Protein AF-A0A9X4BJL2-F1 (afdb_monomer_lite)

Radius of gyration: 13.44 Å; chains: 1; bounding box: 28×29×33 Å

pLDDT: mean 91.41, std 6.0, range [59.25, 96.88]

Organism: NCBI:txid2983605

Secondary structure (DSSP, 8-state):
--S----SSS-HHHHHHHHHHHHHHHHHHHHHTT-------EEEE-SSEEEEEEE-TTSTT-EEEEEEETTT--HHHHHHHHHHHHHH---

Sequence (91 aa):
MTLGRIGSGLDLDLAAAGNTEVVRAKMKTMKSLGLADSIEDILITLGKQYHIIRPIAAKPGLFLYLVLDKAKSNLALARRNCQDAEASLVV

Foldseek 3Di:
DDPDDDDDDDPVVVVVVVVLVVLVVVVVVCVVVVPPDDDQWDWDDDPFWIWIWGAQPVDPSDIDIDIGGPVPDDPVVVSVVRVVVSVPDPD

Structure (mmCIF, N/CA/C/O backbone):
data_AF-A0A9X4BJL2-F1
#
_entry.id   AF-A0A9X4BJL2-F1
#
loop_
_atom_site.group_PDB
_atom_site.id
_atom_site.type_symbol
_atom_site.label_atom_id
_atom_site.label_alt_id
_atom_site.label_comp_id
_atom_site.label_asym_id
_atom_site.label_entity_id
_atom_site.label_seq_id
_atom_site.pdbx_PDB_ins_code
_atom_site.Cartn_x
_atom_site.Cartn_y
_atom_site.Cartn_z
_atom_site.occupancy
_atom_site.B_iso_or_equiv
_atom_site.auth_seq_id
_atom_site.auth_comp_id
_atom_site.auth_asym_id
_atom_site.auth_atom_id
_atom_site.pdbx_PDB_model_num
ATOM 1 N N . MET A 1 1 ? 0.387 -9.308 10.624 1.00 77.56 1 MET A N 1
ATOM 2 C CA . MET A 1 1 ? 0.814 -10.625 10.106 1.00 77.56 1 MET A CA 1
ATOM 3 C C . MET A 1 1 ? 0.438 -10.682 8.639 1.00 77.56 1 MET A C 1
ATOM 5 O O . MET A 1 1 ? -0.670 -10.271 8.316 1.00 77.56 1 MET A O 1
ATOM 9 N N . THR A 1 2 ? 1.348 -11.120 7.772 1.00 86.62 2 THR A N 1
ATOM 10 C CA . THR A 1 2 ? 1.099 -11.250 6.329 1.00 86.62 2 THR A CA 1
ATOM 11 C C . THR A 1 2 ? 0.124 -12.398 6.067 1.00 86.62 2 THR A C 1
ATOM 13 O O . THR A 1 2 ? 0.329 -13.494 6.580 1.00 86.62 2 THR A O 1
ATOM 16 N N . LEU A 1 3 ? -0.936 -12.151 5.290 1.00 86.00 3 LEU A N 1
ATOM 17 C CA . LEU A 1 3 ? -1.944 -13.169 4.936 1.00 86.00 3 LEU A CA 1
ATOM 18 C C . LEU A 1 3 ? -1.737 -13.766 3.535 1.00 86.00 3 LEU A C 1
ATOM 20 O O . LEU A 1 3 ? -2.267 -14.824 3.222 1.00 86.00 3 LEU A O 1
ATOM 24 N N . GLY A 1 4 ? -0.949 -13.096 2.699 1.00 87.75 4 GLY A N 1
ATOM 25 C CA . GLY A 1 4 ? -0.588 -13.529 1.357 1.00 87.75 4 GLY A CA 1
ATOM 26 C C . GLY A 1 4 ? 0.457 -12.581 0.782 1.00 87.75 4 GLY A C 1
ATOM 27 O O . GLY A 1 4 ? 0.512 -11.411 1.164 1.00 87.75 4 GLY A O 1
ATOM 28 N N . ARG A 1 5 ? 1.316 -13.086 -0.104 1.00 88.88 5 ARG A N 1
ATOM 29 C CA . ARG A 1 5 ? 2.357 -12.285 -0.755 1.00 88.88 5 ARG A CA 1
ATOM 30 C C . ARG A 1 5 ? 2.645 -12.805 -2.155 1.00 88.88 5 ARG A C 1
ATOM 32 O O . ARG A 1 5 ? 2.635 -14.011 -2.386 1.00 88.88 5 ARG A O 1
ATOM 39 N N . ILE A 1 6 ? 2.941 -11.889 -3.065 1.00 88.19 6 ILE A N 1
ATOM 40 C CA . ILE A 1 6 ? 3.396 -12.186 -4.420 1.00 88.19 6 ILE A CA 1
ATOM 41 C C . ILE A 1 6 ? 4.426 -11.133 -4.834 1.00 88.19 6 ILE A C 1
ATOM 43 O O . ILE A 1 6 ? 4.301 -9.964 -4.471 1.00 88.19 6 ILE A O 1
ATOM 47 N N . GLY A 1 7 ? 5.448 -11.554 -5.576 1.00 85.94 7 GLY A N 1
ATOM 48 C CA . GLY A 1 7 ? 6.549 -10.697 -6.014 1.00 85.94 7 GLY A CA 1
ATOM 49 C C . GLY A 1 7 ? 7.886 -11.040 -5.356 1.00 85.94 7 GLY A C 1
ATOM 50 O O . GLY A 1 7 ? 7.993 -11.947 -4.534 1.00 85.94 7 GLY A O 1
ATOM 51 N N . SER A 1 8 ? 8.925 -10.316 -5.764 1.00 78.81 8 SER A N 1
ATOM 52 C CA . SER A 1 8 ? 10.316 -10.536 -5.360 1.00 78.81 8 SER A CA 1
ATOM 53 C C . SER A 1 8 ? 11.052 -9.207 -5.184 1.00 78.81 8 SER A C 1
ATOM 55 O O . SER A 1 8 ? 10.634 -8.193 -5.739 1.00 78.81 8 SER A O 1
ATOM 57 N N . GLY A 1 9 ? 12.189 -9.217 -4.482 1.00 78.75 9 GLY A N 1
ATOM 58 C CA . GLY A 1 9 ? 13.090 -8.058 -4.375 1.00 78.75 9 GLY A CA 1
ATOM 59 C C . GLY A 1 9 ? 12.934 -7.212 -3.108 1.00 78.75 9 GLY A C 1
ATOM 60 O O . GLY A 1 9 ? 13.701 -6.272 -2.918 1.00 78.75 9 GLY A O 1
ATOM 61 N N . LEU A 1 10 ? 11.993 -7.556 -2.226 1.00 83.31 10 LEU A N 1
ATOM 62 C CA . LEU A 1 10 ? 11.870 -6.989 -0.885 1.00 83.31 10 LEU A CA 1
ATOM 63 C C . LEU A 1 10 ? 11.475 -8.091 0.105 1.00 83.31 10 LEU A C 1
ATOM 65 O O . LEU A 1 10 ? 10.768 -9.028 -0.270 1.00 83.31 10 LEU A O 1
ATOM 69 N N . ASP A 1 11 ? 11.879 -7.954 1.366 1.00 88.88 11 ASP A N 1
ATOM 70 C CA . ASP A 1 11 ? 11.292 -8.745 2.447 1.00 88.88 11 ASP A CA 1
ATOM 71 C C . ASP A 1 11 ? 9.892 -8.194 2.751 1.00 88.88 11 ASP A C 1
ATOM 73 O O . ASP A 1 11 ? 9.722 -7.184 3.440 1.00 88.88 11 ASP A O 1
ATOM 77 N N . LEU A 1 12 ? 8.885 -8.836 2.158 1.00 87.81 12 LEU A N 1
ATOM 78 C CA . LEU A 1 12 ? 7.491 -8.418 2.272 1.00 87.81 12 LEU A CA 1
ATOM 79 C C . LEU A 1 12 ? 6.929 -8.622 3.681 1.00 87.81 12 LEU A C 1
ATOM 81 O O . LEU A 1 12 ? 6.012 -7.898 4.057 1.00 87.81 12 LEU A O 1
ATOM 85 N N . ASP A 1 13 ? 7.480 -9.544 4.471 1.00 88.12 13 ASP A N 1
ATOM 86 C CA . ASP A 1 13 ? 7.010 -9.792 5.835 1.00 88.12 13 ASP A CA 1
ATOM 87 C C . ASP A 1 13 ? 7.513 -8.704 6.783 1.00 88.12 13 ASP A C 1
ATOM 89 O O . ASP A 1 13 ? 6.732 -8.129 7.549 1.00 88.12 13 ASP A O 1
ATOM 93 N N . LEU A 1 14 ? 8.791 -8.337 6.654 1.00 90.62 14 LEU A N 1
ATOM 94 C CA . LEU A 1 14 ? 9.351 -7.192 7.364 1.00 90.62 14 LEU A CA 1
ATOM 95 C C . LEU A 1 14 ? 8.650 -5.888 6.960 1.00 90.62 14 LEU A C 1
ATOM 97 O O . LEU A 1 14 ? 8.274 -5.086 7.819 1.00 90.62 14 LEU A O 1
ATOM 101 N N . ALA A 1 15 ? 8.426 -5.683 5.660 1.00 90.94 15 ALA A N 1
ATOM 102 C CA . ALA A 1 15 ? 7.736 -4.497 5.167 1.00 90.94 15 ALA A CA 1
ATOM 103 C C . ALA A 1 15 ? 6.277 -4.435 5.646 1.00 90.94 15 ALA A C 1
ATOM 105 O O . ALA A 1 15 ? 5.817 -3.373 6.067 1.00 90.94 15 ALA A O 1
ATOM 106 N N . ALA A 1 16 ? 5.550 -5.557 5.655 1.00 88.81 16 ALA A N 1
ATOM 107 C CA . ALA A 1 16 ? 4.187 -5.614 6.180 1.00 88.81 16 ALA A CA 1
ATOM 108 C C . ALA A 1 16 ? 4.136 -5.275 7.679 1.00 88.81 16 ALA A C 1
ATOM 110 O O . ALA A 1 16 ? 3.245 -4.539 8.115 1.00 88.81 16 ALA A O 1
ATOM 111 N N . ALA A 1 17 ? 5.101 -5.759 8.468 1.00 91.75 17 ALA A N 1
ATOM 112 C CA . ALA A 1 17 ? 5.209 -5.418 9.884 1.00 91.75 17 ALA A CA 1
ATOM 113 C C . ALA A 1 17 ? 5.454 -3.913 10.090 1.00 91.75 17 ALA A C 1
ATOM 115 O O . ALA A 1 17 ? 4.714 -3.273 10.835 1.00 91.75 17 ALA A O 1
ATOM 116 N N . GLY A 1 18 ? 6.417 -3.326 9.372 1.00 93.38 18 GLY A N 1
ATOM 117 C CA . GLY A 1 18 ? 6.701 -1.889 9.452 1.00 93.38 18 GLY A CA 1
ATOM 118 C C . GLY A 1 18 ? 5.510 -1.021 9.032 1.00 93.38 18 GLY A C 1
ATOM 119 O O . GLY A 1 18 ? 5.135 -0.081 9.733 1.00 93.38 18 GLY A O 1
ATOM 120 N N . ASN A 1 19 ? 4.845 -1.376 7.932 1.00 94.44 19 ASN A N 1
ATOM 121 C CA . ASN A 1 19 ? 3.684 -0.633 7.438 1.00 94.44 19 ASN A CA 1
ATOM 122 C C . ASN A 1 19 ? 2.449 -0.774 8.338 1.00 94.44 19 ASN A C 1
ATOM 124 O O . ASN A 1 19 ? 1.633 0.146 8.394 1.00 94.44 19 ASN A O 1
ATOM 128 N N . THR A 1 20 ? 2.332 -1.865 9.103 1.00 93.75 20 THR A N 1
ATOM 129 C CA . THR A 1 20 ? 1.283 -1.996 10.129 1.00 93.75 20 THR A CA 1
ATOM 130 C C . THR A 1 20 ? 1.383 -0.866 11.155 1.00 93.75 20 THR A C 1
ATOM 132 O O . THR A 1 20 ? 0.366 -0.282 11.534 1.00 93.75 20 THR A O 1
ATOM 135 N N . GLU A 1 21 ? 2.599 -0.502 11.564 1.00 94.88 21 GLU A N 1
ATOM 136 C CA . GLU A 1 21 ? 2.820 0.590 12.514 1.00 94.88 21 GLU A CA 1
ATOM 137 C C . GLU A 1 21 ? 2.547 1.965 11.893 1.00 94.88 21 GLU A C 1
ATOM 139 O O . GLU A 1 21 ? 1.957 2.822 12.551 1.00 94.88 21 GLU A O 1
ATOM 144 N N . VAL A 1 22 ? 2.856 2.159 10.606 1.00 94.50 22 VAL A N 1
ATOM 145 C CA . VAL A 1 22 ? 2.503 3.389 9.870 1.00 94.50 22 VAL A CA 1
ATOM 146 C C . VAL A 1 22 ? 0.987 3.602 9.847 1.00 94.50 22 VAL A C 1
ATOM 148 O O . VAL A 1 22 ? 0.502 4.681 10.202 1.00 94.50 22 VAL A O 1
ATOM 151 N N . VAL A 1 23 ? 0.224 2.565 9.482 1.00 94.44 23 VAL A N 1
ATOM 152 C CA . VAL A 1 23 ? -1.246 2.623 9.448 1.00 94.44 23 VAL A CA 1
ATOM 153 C C . VAL A 1 23 ? -1.802 2.888 10.848 1.00 94.44 23 VAL A C 1
ATOM 155 O O . VAL A 1 23 ? -2.624 3.788 11.026 1.00 94.44 23 VAL A O 1
ATOM 158 N N . ARG A 1 24 ? -1.325 2.160 11.866 1.00 93.75 24 ARG A N 1
ATOM 159 C CA . ARG A 1 24 ? -1.759 2.340 13.262 1.00 93.75 24 ARG A CA 1
ATOM 160 C C . ARG A 1 24 ? -1.494 3.748 13.777 1.00 93.75 24 ARG A C 1
ATOM 162 O O . ARG A 1 24 ? -2.386 4.349 14.379 1.00 93.75 24 ARG A O 1
ATOM 169 N N . ALA A 1 25 ? -0.299 4.278 13.533 1.00 95.62 25 ALA A N 1
ATOM 170 C CA . ALA A 1 25 ? 0.066 5.627 13.941 1.00 95.62 25 ALA A CA 1
ATOM 171 C C . ALA A 1 25 ? -0.864 6.661 13.295 1.00 95.62 25 ALA A C 1
ATOM 173 O O . ALA A 1 25 ? -1.432 7.493 14.004 1.00 95.62 25 ALA A O 1
ATOM 174 N N . LYS A 1 26 ? -1.111 6.559 11.981 1.00 95.19 26 LYS A N 1
ATOM 175 C CA . LYS A 1 26 ? -2.016 7.476 11.276 1.00 95.19 26 LYS A CA 1
ATOM 176 C C . LYS A 1 26 ? -3.447 7.398 11.809 1.00 95.19 26 LYS A C 1
ATOM 178 O O . LYS A 1 26 ? -4.039 8.445 12.068 1.00 95.19 26 LYS A O 1
ATOM 183 N N . MET A 1 27 ? -3.977 6.195 12.036 1.00 93.38 27 MET A N 1
ATOM 184 C CA . MET A 1 27 ? -5.312 6.001 12.617 1.00 93.38 27 MET A CA 1
ATOM 185 C C . MET A 1 27 ? -5.421 6.624 14.015 1.00 93.38 27 MET A C 1
ATOM 187 O O . MET A 1 27 ? -6.400 7.306 14.322 1.00 93.38 27 MET A O 1
ATOM 191 N N . LYS A 1 28 ? -4.394 6.452 14.858 1.00 94.88 28 LYS A N 1
ATOM 192 C CA . LYS A 1 28 ? -4.331 7.089 16.180 1.00 94.88 28 LYS A CA 1
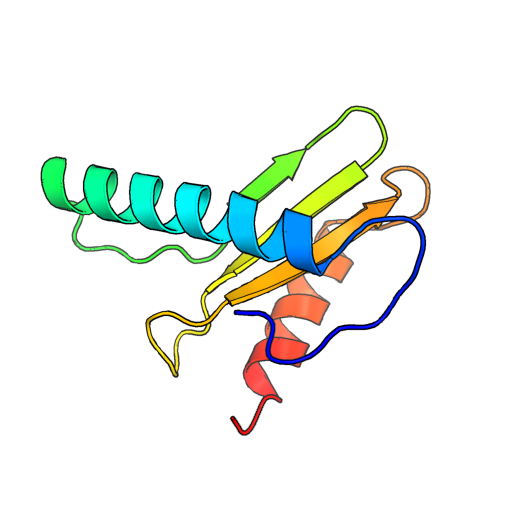ATOM 193 C C . LYS A 1 28 ? -4.342 8.613 16.063 1.00 94.88 28 LYS A C 1
ATOM 195 O O . LYS A 1 28 ? -5.114 9.260 16.763 1.00 94.88 28 LYS A O 1
ATOM 200 N N . THR A 1 29 ? -3.546 9.182 15.157 1.00 96.19 29 THR A N 1
ATOM 201 C CA .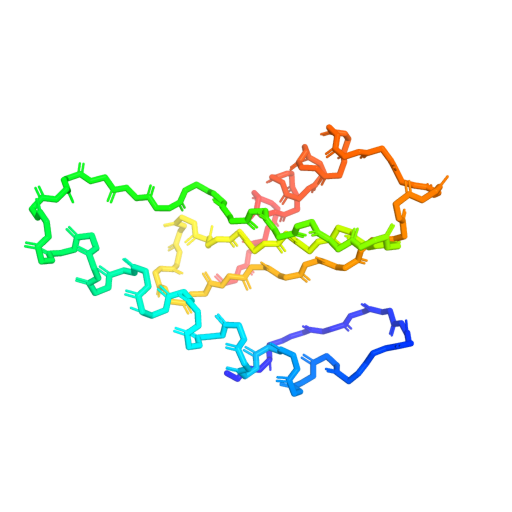 THR A 1 29 ? -3.526 10.629 14.904 1.00 96.19 29 THR A CA 1
ATOM 202 C C . THR A 1 29 ? -4.878 11.140 14.411 1.00 96.19 29 THR A C 1
ATOM 204 O O . THR A 1 29 ? -5.337 12.166 14.899 1.00 96.19 29 THR A O 1
ATOM 207 N N . MET A 1 30 ? -5.552 10.428 13.500 1.00 95.69 30 MET A N 1
ATOM 208 C CA . MET A 1 30 ? -6.894 10.805 13.034 1.00 95.69 30 MET A CA 1
ATOM 209 C C . MET A 1 30 ? -7.899 10.851 14.185 1.00 95.69 30 MET A C 1
ATOM 211 O O . MET A 1 30 ? -8.636 11.827 14.311 1.00 95.69 30 MET A O 1
ATOM 215 N N . LYS A 1 31 ? -7.859 9.850 15.074 1.00 93.81 31 LYS A N 1
ATOM 216 C CA . LYS A 1 31 ? -8.687 9.823 16.284 1.00 93.81 31 LYS A CA 1
ATOM 217 C C . LYS A 1 31 ? -8.381 10.998 17.214 1.00 93.81 31 LYS A C 1
ATOM 219 O O . LYS A 1 31 ? -9.306 11.629 17.711 1.00 93.81 31 LYS A O 1
ATOM 224 N N . SER A 1 32 ? -7.105 11.311 17.437 1.00 96.38 32 SER A N 1
ATOM 225 C CA . SER A 1 32 ? -6.689 12.451 18.267 1.00 96.38 32 SER A CA 1
ATOM 226 C C . SER A 1 32 ? -7.097 13.804 17.681 1.00 96.38 32 SER A C 1
ATOM 228 O O . SER A 1 32 ? -7.373 14.725 18.438 1.00 96.38 32 SER A O 1
ATOM 230 N N . LEU A 1 33 ? -7.151 13.917 16.352 1.00 96.88 33 LEU A N 1
ATOM 231 C CA . LEU A 1 33 ? -7.609 15.115 15.645 1.00 96.88 33 LEU A CA 1
ATOM 232 C C . LEU A 1 33 ? -9.140 15.191 15.503 1.00 96.88 33 LEU A C 1
ATOM 234 O O . LEU A 1 33 ? -9.641 16.187 14.993 1.00 96.88 33 LEU A O 1
ATOM 238 N N . GLY A 1 34 ? -9.885 14.161 15.923 1.00 95.62 34 GLY A N 1
ATOM 239 C CA . GLY A 1 34 ? -11.346 14.120 15.800 1.00 95.62 34 GLY A CA 1
ATOM 240 C C . GLY A 1 34 ? -11.854 14.002 14.359 1.00 95.62 34 GLY A C 1
ATOM 241 O O . GLY A 1 34 ? -12.973 14.420 14.073 1.00 95.62 34 GLY A O 1
ATOM 242 N N . LEU A 1 35 ? -11.050 13.455 13.441 1.00 95.25 35 LEU A N 1
ATOM 243 C CA . LEU A 1 35 ? -11.449 13.286 12.043 1.00 95.25 35 LEU A CA 1
ATOM 244 C C . LEU A 1 35 ? -12.449 12.129 11.916 1.00 95.25 35 LEU A C 1
ATOM 246 O O . LEU A 1 35 ? -12.099 10.975 12.166 1.00 95.25 35 LEU A O 1
ATOM 250 N N . ALA A 1 36 ? -13.680 12.437 11.508 1.00 91.31 36 ALA A N 1
ATOM 251 C CA . ALA A 1 36 ? -14.731 11.461 11.214 1.00 91.31 36 ALA A CA 1
ATOM 252 C C . ALA A 1 36 ? -14.601 10.926 9.776 1.00 91.31 36 ALA A C 1
ATOM 254 O O . ALA A 1 36 ? -15.520 11.047 8.972 1.00 91.31 36 ALA A O 1
ATOM 255 N N . ASP A 1 37 ? -13.428 10.385 9.451 1.00 91.44 37 ASP A N 1
ATOM 256 C CA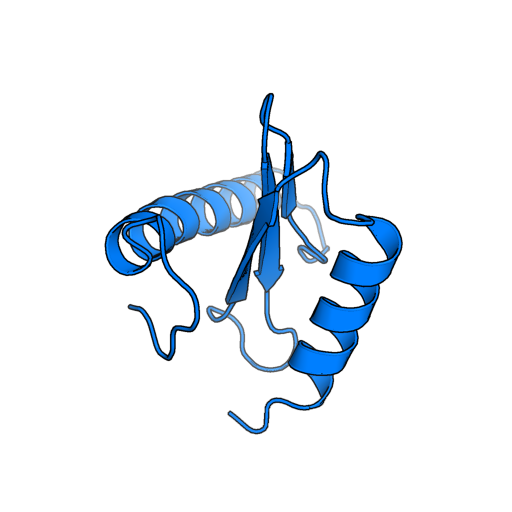 . ASP A 1 37 ? -13.090 9.907 8.110 1.00 91.44 37 ASP A CA 1
ATOM 257 C C . ASP A 1 37 ? -12.264 8.612 8.177 1.00 91.44 37 ASP A C 1
ATOM 259 O O . ASP A 1 37 ? -11.795 8.203 9.246 1.00 91.44 37 ASP A O 1
ATOM 263 N N . SER A 1 38 ? -12.075 7.961 7.033 1.00 90.75 38 SER A N 1
ATOM 264 C CA . SER A 1 38 ? -11.305 6.730 6.877 1.00 90.75 38 SER A CA 1
ATOM 265 C C . SER A 1 38 ? -10.120 6.924 5.934 1.00 90.75 38 SER A C 1
ATOM 267 O O . SER A 1 38 ? -10.081 7.831 5.110 1.00 90.75 38 SER A O 1
ATOM 269 N N . ILE A 1 39 ? -9.107 6.074 6.077 1.00 92.50 39 ILE A N 1
ATOM 270 C CA . ILE A 1 39 ? -7.962 6.082 5.168 1.00 92.50 39 ILE A CA 1
ATOM 271 C C . ILE A 1 39 ? -8.380 5.366 3.881 1.00 92.50 39 ILE A C 1
ATOM 273 O O . ILE A 1 39 ? -8.560 4.151 3.897 1.00 92.50 39 ILE A O 1
ATOM 277 N N . GLU A 1 40 ? -8.485 6.102 2.776 1.00 91.94 40 GLU A N 1
ATOM 278 C CA . GLU A 1 40 ? -8.737 5.510 1.456 1.00 91.94 40 GLU A CA 1
ATOM 279 C C . GLU A 1 40 ? -7.499 4.762 0.935 1.00 91.94 40 GLU A C 1
ATOM 281 O O . GLU A 1 40 ? -7.564 3.587 0.577 1.00 91.94 40 GLU A O 1
ATOM 286 N N . ASP A 1 41 ? -6.347 5.433 0.920 1.00 94.00 41 ASP A N 1
ATOM 287 C CA . ASP A 1 41 ? -5.032 4.824 0.762 1.00 94.00 41 ASP A CA 1
ATOM 288 C C . ASP A 1 41 ? -3.927 5.735 1.320 1.00 94.00 41 ASP A C 1
ATOM 290 O O . ASP A 1 41 ? -4.144 6.894 1.683 1.00 94.00 41 ASP A O 1
ATOM 294 N N . ILE A 1 42 ? -2.726 5.177 1.435 1.00 95.69 42 ILE A N 1
ATOM 295 C CA . ILE A 1 42 ? -1.497 5.889 1.769 1.00 95.69 42 ILE A CA 1
ATOM 296 C C . ILE A 1 42 ? -0.514 5.643 0.629 1.00 95.69 42 ILE A C 1
ATOM 298 O O . ILE A 1 42 ? -0.116 4.505 0.375 1.00 95.69 42 ILE A O 1
ATOM 302 N N . LEU A 1 43 ? -0.090 6.719 -0.031 1.00 96.31 43 LEU A N 1
ATOM 303 C CA . LEU A 1 43 ? 0.980 6.695 -1.022 1.00 96.31 43 LEU A CA 1
ATOM 304 C C . LEU A 1 43 ? 2.279 7.209 -0.399 1.00 96.31 43 LEU A C 1
ATOM 306 O O . LEU A 1 43 ? 2.379 8.376 -0.023 1.00 96.31 43 LEU A O 1
ATOM 310 N N . ILE A 1 44 ? 3.303 6.362 -0.372 1.00 95.88 44 ILE A N 1
ATOM 311 C CA 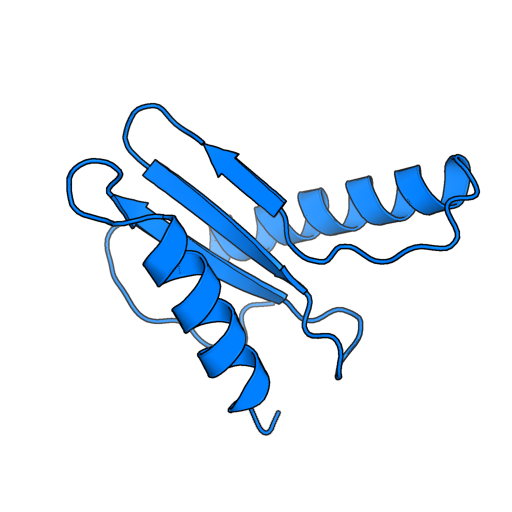. ILE A 1 44 ? 4.672 6.751 -0.036 1.00 95.88 44 ILE A CA 1
ATOM 312 C C . ILE A 1 44 ? 5.488 6.714 -1.328 1.00 95.88 44 ILE A C 1
ATOM 314 O O . ILE A 1 44 ? 5.603 5.687 -1.996 1.00 95.88 44 ILE A O 1
ATOM 318 N N . THR A 1 45 ? 6.045 7.861 -1.709 1.00 96.44 45 THR A N 1
ATOM 319 C CA . THR A 1 45 ? 6.877 7.979 -2.911 1.00 96.44 45 THR A CA 1
ATOM 320 C C . THR A 1 45 ? 8.342 8.042 -2.515 1.00 96.44 45 THR A C 1
ATOM 322 O O . THR A 1 45 ? 8.762 8.960 -1.817 1.00 96.44 45 THR A O 1
ATOM 325 N N . LEU A 1 46 ? 9.125 7.086 -3.002 1.00 95.44 46 LEU A N 1
ATOM 326 C CA . LEU A 1 46 ? 10.579 7.075 -2.895 1.00 95.44 46 LEU A CA 1
ATOM 327 C C . LEU A 1 46 ? 11.204 7.472 -4.239 1.00 95.44 46 LEU A C 1
ATOM 329 O O . LEU A 1 46 ? 10.521 7.605 -5.257 1.00 95.44 46 LEU A O 1
ATOM 333 N N . GLY A 1 47 ? 12.530 7.621 -4.267 1.00 96.44 47 GLY A N 1
ATOM 334 C CA . GLY A 1 47 ? 13.249 7.989 -5.492 1.00 96.44 47 GLY A CA 1
ATOM 335 C C . GLY A 1 47 ? 12.997 7.027 -6.661 1.00 96.44 47 GLY A C 1
ATOM 336 O O . GLY A 1 47 ? 12.798 7.470 -7.789 1.00 96.44 47 GLY A O 1
ATOM 337 N N . LYS A 1 48 ? 12.946 5.717 -6.384 1.00 95.69 48 LYS A N 1
ATOM 338 C CA . LYS A 1 48 ? 12.782 4.659 -7.400 1.00 95.69 48 LYS A CA 1
ATOM 339 C C . LYS A 1 48 ? 11.474 3.881 -7.294 1.00 95.69 48 LYS A C 1
ATOM 341 O O . LYS A 1 48 ? 11.199 3.053 -8.154 1.00 95.69 48 LYS A O 1
ATOM 346 N N . GLN A 1 49 ? 10.694 4.094 -6.238 1.00 95.44 49 GLN A N 1
ATOM 347 C CA . GLN A 1 49 ? 9.569 3.222 -5.918 1.00 95.44 49 GLN A CA 1
ATOM 348 C C . GLN A 1 49 ? 8.334 4.004 -5.496 1.00 95.44 49 GLN A C 1
ATOM 350 O O . GLN A 1 49 ? 8.437 5.008 -4.793 1.00 95.44 49 GLN A O 1
ATOM 355 N N . TYR A 1 50 ? 7.173 3.481 -5.868 1.00 96.25 50 TYR A N 1
ATOM 356 C CA . TYR A 1 50 ? 5.909 3.810 -5.230 1.00 96.25 50 TYR A CA 1
ATOM 357 C C . TYR A 1 50 ? 5.532 2.704 -4.259 1.00 96.25 50 TYR A C 1
ATOM 359 O O . TYR A 1 50 ? 5.668 1.522 -4.567 1.00 96.25 50 TYR A O 1
ATOM 367 N N . HIS A 1 51 ? 5.053 3.107 -3.094 1.00 95.69 51 HIS A N 1
ATOM 368 C CA . HIS A 1 51 ? 4.536 2.233 -2.055 1.00 95.69 51 HIS A CA 1
ATOM 369 C C . HIS A 1 51 ? 3.090 2.643 -1.809 1.00 95.69 51 HIS A C 1
ATOM 371 O O . HIS A 1 51 ? 2.828 3.802 -1.495 1.00 95.69 51 HIS A O 1
ATOM 377 N N . ILE A 1 52 ? 2.158 1.717 -1.993 1.00 95.69 52 ILE A N 1
ATOM 378 C CA . ILE A 1 52 ? 0.726 1.961 -1.818 1.00 95.69 52 ILE A CA 1
ATOM 379 C C . ILE A 1 52 ? 0.242 1.051 -0.701 1.00 95.69 52 ILE A C 1
ATOM 381 O O . ILE A 1 52 ? 0.420 -0.163 -0.778 1.00 95.69 52 ILE A O 1
ATOM 385 N N . ILE A 1 53 ? -0.375 1.636 0.318 1.00 95.56 53 ILE A N 1
ATOM 386 C CA . ILE A 1 53 ? -1.065 0.908 1.379 1.00 95.56 53 ILE A CA 1
ATOM 387 C C . ILE A 1 53 ? -2.551 1.222 1.261 1.00 95.56 53 ILE A C 1
ATOM 389 O O . ILE A 1 53 ? -2.936 2.383 1.368 1.00 95.56 53 ILE A O 1
ATOM 393 N N . ARG A 1 54 ? -3.384 0.203 1.057 1.00 94.31 54 ARG A N 1
ATOM 394 C CA . ARG A 1 54 ? -4.835 0.356 0.920 1.00 94.31 54 ARG A CA 1
ATOM 395 C C . ARG A 1 54 ? -5.560 -0.465 1.986 1.00 94.31 54 ARG A C 1
ATOM 397 O O . ARG A 1 54 ? -5.553 -1.691 1.886 1.00 94.31 54 ARG A O 1
ATOM 404 N N . PRO A 1 55 ? -6.149 0.162 3.014 1.00 93.25 55 PRO A N 1
ATOM 405 C CA . PRO A 1 55 ? -7.015 -0.536 3.960 1.00 93.25 55 PRO A CA 1
ATOM 406 C C . PRO A 1 55 ? -8.199 -1.194 3.249 1.00 93.25 55 PRO A C 1
ATOM 408 O O . PRO A 1 55 ? -8.736 -0.632 2.300 1.00 93.25 55 PRO A O 1
ATOM 411 N N . ILE A 1 56 ? -8.605 -2.376 3.709 1.00 91.88 56 ILE A N 1
ATOM 412 C CA . ILE A 1 56 ? -9.772 -3.077 3.164 1.00 91.88 56 ILE A CA 1
ATOM 413 C C . ILE A 1 56 ? -11.016 -2.555 3.879 1.00 91.88 56 ILE A C 1
ATOM 415 O O . ILE A 1 56 ? -11.163 -2.761 5.088 1.00 91.88 56 ILE A O 1
ATOM 419 N N . ALA A 1 57 ? -11.930 -1.917 3.146 1.00 85.69 57 ALA A N 1
ATOM 420 C CA . ALA A 1 57 ? -13.120 -1.308 3.744 1.00 85.69 57 ALA A CA 1
ATOM 421 C C . ALA A 1 57 ? -14.020 -2.351 4.431 1.00 85.69 57 ALA A C 1
ATOM 423 O O . ALA A 1 57 ? -14.562 -2.105 5.509 1.00 85.69 57 ALA A O 1
ATOM 424 N N . ALA A 1 58 ? -14.124 -3.548 3.845 1.00 86.38 58 ALA A N 1
ATOM 425 C CA . ALA A 1 58 ? -14.936 -4.644 4.373 1.00 86.38 58 ALA A CA 1
ATOM 426 C C . ALA A 1 58 ? -14.383 -5.272 5.667 1.00 86.38 58 ALA A C 1
ATOM 428 O O . ALA A 1 58 ? -15.140 -5.880 6.424 1.00 86.38 58 ALA A O 1
ATOM 429 N N . LYS A 1 59 ? -13.073 -5.157 5.933 1.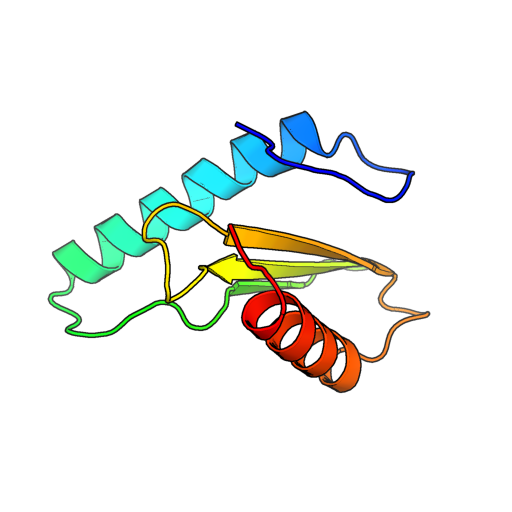00 86.19 59 LYS A N 1
ATOM 430 C CA . LYS A 1 59 ? -12.412 -5.785 7.088 1.00 86.19 59 LYS A CA 1
ATOM 431 C C . LYS A 1 59 ? -11.441 -4.823 7.770 1.00 86.19 59 LYS A C 1
ATOM 433 O O . LYS A 1 59 ? -10.247 -4.816 7.450 1.00 86.19 59 LYS A O 1
ATOM 438 N N . PRO A 1 60 ? -11.923 -4.056 8.766 1.00 83.62 60 PRO A N 1
ATOM 439 C CA . PRO A 1 60 ? -11.077 -3.177 9.559 1.00 83.62 60 PRO A CA 1
ATOM 440 C C . PRO A 1 60 ? -9.876 -3.927 10.147 1.00 83.62 60 PRO A C 1
ATOM 442 O O . PRO A 1 60 ? -10.022 -4.973 10.776 1.00 83.62 60 PRO A O 1
ATOM 445 N N . GLY A 1 61 ? -8.677 -3.382 9.945 1.00 85.12 61 GLY A N 1
ATOM 446 C CA . GLY A 1 61 ? -7.421 -3.982 10.408 1.00 85.12 61 GLY A CA 1
ATOM 447 C C . GLY A 1 61 ? -6.666 -4.794 9.353 1.00 85.12 61 GLY A C 1
ATOM 448 O O . GLY A 1 61 ? -5.518 -5.158 9.606 1.00 85.12 61 GLY A O 1
ATOM 449 N N . LEU A 1 62 ? -7.252 -5.022 8.173 1.00 91.38 62 LEU A N 1
ATOM 450 C CA . LEU A 1 62 ? -6.547 -5.559 7.010 1.00 91.38 62 LEU A CA 1
ATOM 451 C C . LEU A 1 62 ? -6.222 -4.451 6.006 1.00 91.38 62 LEU A C 1
ATOM 453 O O . LEU A 1 62 ? -6.961 -3.477 5.864 1.00 91.38 62 LEU A O 1
ATOM 457 N N . PHE A 1 63 ? -5.108 -4.611 5.298 1.00 93.75 63 PHE A N 1
ATOM 458 C CA . PHE A 1 63 ? -4.704 -3.719 4.221 1.00 93.75 63 PHE A CA 1
ATOM 459 C C . PHE A 1 63 ? -3.910 -4.476 3.155 1.00 93.75 63 PHE A C 1
ATOM 461 O O . PHE A 1 63 ? -3.232 -5.462 3.447 1.00 93.75 63 PHE A O 1
ATOM 468 N N . LEU A 1 64 ? -3.973 -3.977 1.926 1.00 94.00 64 LEU A N 1
ATOM 469 C CA . LEU A 1 64 ? -3.088 -4.347 0.831 1.00 94.00 64 LEU A CA 1
ATOM 470 C C . LEU A 1 64 ? -1.852 -3.459 0.845 1.00 94.00 64 LEU A C 1
ATOM 472 O O . LEU A 1 64 ? -1.937 -2.267 1.139 1.00 94.00 64 LEU A O 1
ATOM 476 N N . TYR A 1 65 ? -0.710 -4.040 0.495 1.00 94.62 65 TYR A N 1
ATOM 477 C CA . TYR A 1 65 ? 0.549 -3.324 0.349 1.00 94.62 65 TYR A CA 1
ATOM 478 C C . TYR A 1 65 ? 1.185 -3.670 -0.994 1.00 94.62 65 TYR A C 1
ATOM 480 O O . TYR A 1 65 ? 1.430 -4.839 -1.289 1.00 94.62 65 TYR A O 1
ATOM 488 N N . LEU A 1 66 ? 1.431 -2.645 -1.810 1.00 94.06 66 LEU A N 1
ATOM 489 C CA . LEU A 1 66 ? 2.040 -2.771 -3.128 1.00 94.06 66 LEU A CA 1
ATOM 490 C C . LEU A 1 66 ? 3.321 -1.947 -3.185 1.00 94.06 66 LEU A C 1
ATOM 492 O O . LEU A 1 66 ? 3.344 -0.790 -2.762 1.00 94.06 66 LEU A O 1
ATOM 496 N N . VAL A 1 67 ? 4.357 -2.528 -3.784 1.00 94.56 67 VAL A N 1
ATOM 497 C CA . VAL A 1 67 ? 5.616 -1.850 -4.105 1.00 94.56 67 VAL A CA 1
ATOM 498 C C . VAL A 1 67 ? 5.823 -1.914 -5.606 1.00 94.56 67 VAL A C 1
ATOM 500 O O . VAL A 1 67 ? 5.759 -2.985 -6.205 1.00 94.56 67 VAL A O 1
ATOM 503 N N . LEU A 1 68 ? 6.061 -0.761 -6.219 1.00 94.44 68 LEU A N 1
ATOM 504 C CA . LEU A 1 68 ? 6.123 -0.603 -7.667 1.00 94.44 68 LEU A CA 1
ATOM 505 C C . LEU A 1 68 ? 7.386 0.155 -8.050 1.00 94.44 68 LEU A C 1
ATOM 507 O O . LEU A 1 68 ? 7.736 1.138 -7.401 1.00 94.44 68 LEU A O 1
ATOM 511 N N . ASP A 1 69 ? 8.047 -0.257 -9.129 1.00 95.06 69 ASP A N 1
ATOM 512 C CA . ASP A 1 69 ? 9.136 0.516 -9.730 1.00 95.06 69 ASP A CA 1
ATOM 513 C C . ASP A 1 69 ? 8.553 1.753 -10.426 1.00 95.06 69 ASP A C 1
ATOM 515 O O . ASP A 1 69 ? 7.722 1.640 -11.331 1.00 95.06 69 ASP A O 1
ATOM 519 N N . LYS A 1 70 ? 8.993 2.940 -10.009 1.00 94.88 70 LYS A N 1
ATOM 520 C CA . LYS A 1 70 ? 8.494 4.228 -10.500 1.00 94.88 70 LYS A CA 1
ATOM 521 C C . LYS A 1 70 ? 8.759 4.447 -11.990 1.00 94.88 70 LYS A C 1
ATOM 523 O O . LYS A 1 70 ? 7.949 5.087 -12.649 1.00 94.88 70 LYS A O 1
ATOM 528 N N . ALA A 1 71 ? 9.861 3.924 -12.526 1.00 95.62 71 ALA A N 1
ATOM 529 C CA . ALA A 1 71 ? 10.205 4.083 -13.937 1.00 95.62 71 ALA A CA 1
ATOM 530 C C . ALA A 1 71 ? 9.378 3.165 -14.849 1.00 95.62 71 ALA A C 1
ATOM 532 O O . ALA A 1 71 ? 9.256 3.429 -16.042 1.00 95.62 71 ALA A O 1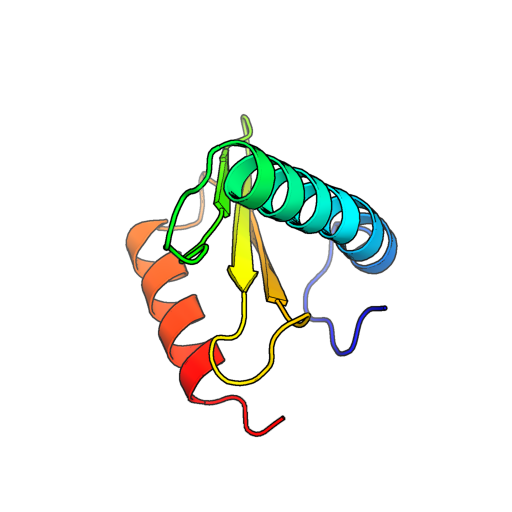
ATOM 533 N N . LYS A 1 72 ? 8.819 2.083 -14.295 1.00 94.56 72 LYS A N 1
ATOM 534 C CA . LYS A 1 72 ? 8.131 1.032 -15.061 1.00 94.56 72 LYS A CA 1
ATOM 535 C C . LYS A 1 72 ? 6.628 0.960 -14.808 1.00 94.56 72 LYS A C 1
ATOM 537 O O . LYS A 1 72 ? 5.951 0.158 -15.441 1.00 94.56 72 LYS A O 1
ATOM 542 N N . SER A 1 73 ? 6.108 1.764 -13.884 1.00 94.25 73 SER A N 1
ATOM 543 C CA . SER A 1 73 ? 4.727 1.647 -13.414 1.00 94.25 73 SER A CA 1
ATOM 544 C C . SER A 1 73 ? 3.951 2.938 -13.627 1.00 94.25 73 SER A C 1
ATOM 546 O O . SER A 1 73 ? 4.443 4.032 -13.360 1.00 94.25 73 SER A O 1
ATOM 548 N N . ASN A 1 74 ? 2.692 2.805 -14.039 1.00 95.88 74 ASN A N 1
ATOM 549 C CA . ASN A 1 74 ? 1.742 3.909 -14.062 1.00 95.88 74 ASN A CA 1
ATOM 550 C C . ASN A 1 74 ? 0.983 3.947 -12.727 1.00 95.88 74 ASN A C 1
ATOM 552 O O . ASN A 1 74 ? 0.232 3.026 -12.411 1.00 95.88 74 ASN A O 1
ATOM 556 N N . LEU A 1 75 ? 1.173 5.017 -11.952 1.00 94.94 75 LEU A N 1
ATOM 557 C CA . LEU A 1 75 ? 0.582 5.152 -10.620 1.00 94.94 75 LEU A CA 1
ATOM 558 C C . LEU A 1 75 ? -0.956 5.157 -10.640 1.00 94.94 75 LEU A C 1
ATOM 560 O O . LEU A 1 75 ? -1.576 4.557 -9.765 1.00 94.94 75 LEU A O 1
ATOM 564 N N . ALA A 1 76 ? -1.573 5.807 -11.630 1.00 95.31 76 ALA A N 1
ATOM 565 C CA . ALA A 1 76 ? -3.029 5.881 -11.727 1.00 95.31 76 ALA A CA 1
ATOM 566 C C . ALA A 1 76 ? -3.635 4.496 -11.992 1.00 95.31 76 ALA A C 1
ATOM 568 O O . ALA A 1 76 ? -4.561 4.080 -11.296 1.00 95.31 76 ALA A O 1
ATOM 569 N N . LEU A 1 77 ? -3.057 3.748 -12.938 1.00 95.69 77 LEU A N 1
ATOM 570 C CA . LEU A 1 77 ? -3.465 2.367 -13.206 1.00 95.69 77 LEU A CA 1
ATOM 571 C C . LEU A 1 77 ? -3.207 1.461 -12.004 1.00 95.69 77 LEU A C 1
ATOM 573 O O . LEU A 1 77 ? -4.045 0.631 -11.679 1.00 95.69 77 LEU A O 1
ATOM 577 N N . ALA A 1 78 ? -2.085 1.639 -11.309 1.00 95.06 78 ALA A N 1
ATOM 578 C CA . ALA A 1 78 ? -1.783 0.847 -10.127 1.00 95.06 78 ALA A CA 1
ATOM 579 C C . ALA A 1 78 ? -2.800 1.048 -8.994 1.00 95.06 78 ALA A C 1
ATOM 581 O O . ALA A 1 78 ? -3.223 0.070 -8.381 1.00 95.06 78 ALA A O 1
ATOM 582 N N . ARG A 1 79 ? -3.222 2.292 -8.728 1.00 94.88 79 ARG A N 1
ATOM 583 C CA . ARG A 1 79 ? -4.256 2.580 -7.719 1.00 94.88 79 ARG A CA 1
ATOM 584 C C . ARG A 1 79 ? -5.604 1.987 -8.117 1.00 94.88 79 ARG A C 1
ATOM 586 O O . ARG A 1 79 ? -6.237 1.352 -7.281 1.00 94.88 79 ARG A O 1
ATOM 593 N N . ARG A 1 80 ? -5.991 2.112 -9.390 1.00 94.69 80 ARG A N 1
ATOM 594 C CA . ARG A 1 80 ? -7.217 1.494 -9.914 1.00 94.69 80 ARG A CA 1
ATOM 595 C C . ARG A 1 80 ? -7.191 -0.030 -9.793 1.00 94.69 80 ARG A C 1
ATOM 597 O O . ARG A 1 80 ? -8.095 -0.610 -9.216 1.00 94.69 80 ARG A O 1
ATOM 604 N N . ASN A 1 81 ? -6.115 -0.674 -10.235 1.00 93.25 81 ASN A N 1
ATOM 605 C CA . ASN A 1 81 ? -5.987 -2.128 -10.139 1.00 93.25 81 ASN A CA 1
ATOM 606 C C . ASN A 1 81 ? -5.967 -2.607 -8.679 1.00 93.25 81 ASN A C 1
ATOM 608 O O . ASN A 1 81 ? -6.456 -3.691 -8.382 1.00 93.25 81 ASN A O 1
ATOM 612 N N . CYS A 1 82 ? -5.411 -1.812 -7.760 1.00 92.88 82 CYS A N 1
ATOM 613 C CA . CYS A 1 82 ? -5.458 -2.097 -6.326 1.00 92.88 82 CYS A CA 1
ATOM 614 C C . CYS A 1 82 ? -6.893 -2.034 -5.775 1.00 92.88 82 CYS A C 1
ATOM 616 O O . CYS A 1 82 ? -7.277 -2.902 -4.996 1.00 92.88 82 CYS A O 1
ATOM 618 N N . GLN A 1 83 ? -7.690 -1.051 -6.204 1.00 91.94 83 GLN A N 1
ATOM 619 C CA . GLN A 1 83 ? -9.119 -0.957 -5.875 1.00 91.94 83 GLN A CA 1
ATOM 620 C C . GLN A 1 83 ? -9.899 -2.164 -6.405 1.00 91.94 83 GLN A C 1
ATOM 622 O O . GLN A 1 83 ? -10.657 -2.781 -5.663 1.00 91.94 83 GLN A O 1
ATOM 627 N N . ASP A 1 84 ? -9.666 -2.544 -7.661 1.00 92.12 84 ASP A N 1
ATOM 628 C CA . ASP A 1 84 ? -10.328 -3.698 -8.273 1.00 92.12 84 ASP A CA 1
ATOM 629 C C . ASP A 1 84 ? -9.946 -5.005 -7.550 1.00 92.12 84 ASP A C 1
ATOM 631 O O . ASP A 1 84 ? -10.800 -5.847 -7.267 1.00 92.12 84 ASP A O 1
ATOM 635 N N . ALA A 1 85 ? -8.667 -5.156 -7.181 1.00 90.44 85 ALA A N 1
ATOM 636 C CA . ALA A 1 85 ? -8.187 -6.294 -6.403 1.00 90.44 85 ALA A CA 1
ATOM 637 C C . ALA A 1 85 ? -8.839 -6.348 -5.013 1.00 90.44 85 ALA A C 1
ATOM 639 O O . ALA A 1 85 ? -9.309 -7.410 -4.609 1.00 90.44 85 ALA A O 1
ATOM 640 N N . GLU A 1 86 ? -8.920 -5.215 -4.309 1.00 89.06 86 GLU A N 1
ATOM 641 C CA . GLU A 1 86 ? -9.627 -5.098 -3.029 1.00 89.06 86 GLU A CA 1
ATOM 642 C C . GLU A 1 86 ? -11.093 -5.532 -3.149 1.00 89.06 86 GLU A C 1
ATOM 644 O O . GLU A 1 86 ? -11.556 -6.339 -2.348 1.00 89.06 86 GLU A O 1
ATOM 649 N N . ALA A 1 87 ? -11.804 -5.064 -4.176 1.00 87.75 87 ALA A N 1
ATOM 650 C CA . ALA A 1 87 ? -13.204 -5.413 -4.400 1.00 87.75 87 ALA A CA 1
ATOM 651 C C . ALA A 1 87 ? -13.411 -6.908 -4.708 1.00 87.75 87 ALA A C 1
ATOM 653 O O . ALA A 1 87 ? -14.449 -7.474 -4.371 1.00 87.75 87 ALA A O 1
ATOM 654 N N . SER A 1 88 ? -12.428 -7.556 -5.339 1.00 86.62 88 SER A N 1
ATOM 655 C CA . SER A 1 88 ? -12.480 -8.987 -5.667 1.00 86.62 88 SER A CA 1
ATOM 656 C C . SER A 1 88 ? -12.135 -9.917 -4.497 1.00 86.62 88 SER A C 1
ATOM 658 O O . SER A 1 88 ? -12.344 -11.129 -4.586 1.00 86.62 88 SER A O 1
ATOM 660 N N . LEU A 1 89 ? -11.576 -9.378 -3.410 1.00 82.38 89 LEU A N 1
ATOM 661 C CA . LEU A 1 89 ? -11.103 -10.170 -2.283 1.00 82.38 89 LEU A CA 1
ATOM 662 C C . LEU A 1 89 ? -12.271 -10.649 -1.416 1.00 82.38 89 LEU A C 1
ATOM 664 O O . LEU A 1 89 ? -12.809 -9.918 -0.588 1.00 82.38 89 LEU A O 1
ATOM 668 N N . VAL A 1 90 ? -12.602 -11.930 -1.559 1.00 69.38 90 VAL A N 1
ATOM 669 C CA . VAL A 1 90 ? -13.483 -12.654 -0.636 1.00 69.38 90 VAL A CA 1
ATOM 670 C C . VAL A 1 90 ? -12.622 -13.194 0.505 1.00 69.38 90 VAL A C 1
ATOM 672 O O . VAL A 1 90 ? -12.187 -14.343 0.486 1.00 69.38 90 VAL A O 1
ATOM 675 N N . VAL A 1 91 ? -12.285 -12.326 1.459 1.00 59.25 91 VAL A N 1
ATOM 676 C CA . VAL A 1 91 ? -11.569 -12.714 2.689 1.00 59.25 91 VAL A CA 1
ATOM 677 C C . VAL A 1 91 ? -12.572 -13.049 3.766 1.00 59.25 91 VAL A C 1
ATOM 679 O O . VAL A 1 91 ? -13.607 -12.356 3.864 1.00 59.25 91 VAL A O 1
#